Protein AF-A0A4R0P440-F1 (afdb_monomer)

Structure (mmCIF, N/CA/C/O backbone):
data_AF-A0A4R0P440-F1
#
_entry.id   AF-A0A4R0P440-F1
#
loop_
_atom_site.group_PDB
_atom_site.id
_atom_site.type_symbol
_atom_site.label_atom_id
_atom_site.label_alt_id
_atom_site.label_comp_id
_atom_site.label_asym_id
_atom_site.label_entity_id
_atom_site.label_seq_id
_atom_site.pdbx_PDB_ins_code
_atom_site.Cartn_x
_atom_site.Cartn_y
_atom_site.Cartn_z
_atom_site.occupancy
_atom_site.B_iso_or_equiv
_atom_site.auth_seq_id
_atom_site.auth_comp_id
_atom_site.auth_asym_id
_atom_site.auth_atom_id
_atom_site.pdbx_PDB_model_num
ATOM 1 N N . MET A 1 1 ? 21.052 -2.019 -31.852 1.00 59.22 1 MET A N 1
ATOM 2 C CA . MET A 1 1 ? 21.031 -0.857 -30.933 1.00 59.22 1 MET A CA 1
ATOM 3 C C . MET A 1 1 ? 19.612 -0.456 -30.528 1.00 59.22 1 MET A C 1
ATOM 5 O O . MET A 1 1 ? 19.375 -0.381 -29.334 1.00 59.22 1 MET A O 1
ATOM 9 N N . HIS A 1 2 ? 18.650 -0.302 -31.449 1.00 59.94 2 HIS A N 1
ATOM 10 C CA . HIS A 1 2 ? 17.289 0.167 -31.112 1.00 59.94 2 HIS A CA 1
ATOM 11 C C . HIS A 1 2 ? 16.453 -0.706 -30.157 1.00 59.94 2 HIS A C 1
ATOM 13 O O . HIS A 1 2 ? 15.718 -0.164 -29.336 1.00 59.94 2 HIS A O 1
ATOM 19 N N . GLU A 1 3 ? 16.561 -2.039 -30.186 1.00 63.12 3 GLU A N 1
ATOM 20 C CA . GLU A 1 3 ? 15.784 -2.883 -29.253 1.00 63.12 3 GLU A CA 1
ATOM 21 C C . GLU A 1 3 ? 16.140 -2.648 -27.777 1.00 63.12 3 GLU A C 1
ATOM 23 O O . GLU A 1 3 ? 15.287 -2.785 -26.899 1.00 63.12 3 GLU A O 1
ATOM 28 N N . SER A 1 4 ? 17.390 -2.274 -27.491 1.00 72.50 4 SER A N 1
ATOM 29 C CA . SER A 1 4 ? 17.843 -1.983 -26.128 1.00 72.50 4 SER A CA 1
ATOM 30 C C . SER A 1 4 ? 17.217 -0.699 -25.583 1.00 72.50 4 SER A C 1
ATOM 32 O O . SER A 1 4 ? 16.908 -0.618 -24.397 1.00 72.50 4 SER A O 1
ATOM 34 N N . GLU A 1 5 ? 17.022 0.305 -26.435 1.00 76.25 5 GLU A N 1
ATOM 35 C CA . GLU A 1 5 ? 16.460 1.603 -26.048 1.00 76.25 5 GLU A CA 1
ATOM 36 C C . GLU A 1 5 ? 14.963 1.482 -25.745 1.00 76.25 5 GLU A C 1
ATOM 38 O O . GLU A 1 5 ? 14.482 2.025 -24.750 1.00 76.25 5 GLU A O 1
ATOM 43 N N . ILE A 1 6 ? 14.242 0.686 -26.542 1.00 79.06 6 ILE A N 1
ATOM 44 C CA . ILE A 1 6 ? 12.818 0.394 -26.333 1.00 79.06 6 ILE A CA 1
ATOM 45 C C . ILE A 1 6 ? 12.612 -0.379 -25.025 1.00 79.06 6 ILE A C 1
ATOM 47 O O . ILE A 1 6 ? 11.752 -0.012 -24.223 1.00 79.06 6 ILE A O 1
ATOM 51 N N . LYS A 1 7 ? 13.436 -1.405 -24.764 1.00 79.50 7 LYS A N 1
ATOM 5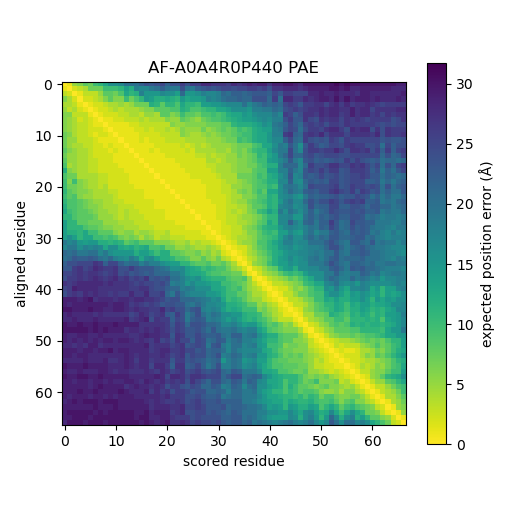2 C CA . LYS A 1 7 ? 13.379 -2.174 -23.510 1.00 79.50 7 LYS A CA 1
ATOM 53 C C . LYS A 1 7 ? 13.657 -1.296 -22.292 1.00 79.50 7 LYS A C 1
ATOM 55 O O . LYS A 1 7 ? 12.915 -1.372 -21.319 1.00 79.50 7 LYS A O 1
ATOM 60 N N . ASN A 1 8 ? 14.662 -0.422 -22.356 1.00 83.12 8 ASN A N 1
ATOM 61 C CA . ASN A 1 8 ? 14.984 0.489 -21.256 1.00 83.12 8 ASN A CA 1
ATOM 62 C C . ASN A 1 8 ? 13.867 1.506 -20.992 1.00 83.12 8 ASN A C 1
ATOM 64 O O . ASN A 1 8 ? 13.553 1.786 -19.835 1.00 83.12 8 ASN A O 1
ATOM 68 N N . LYS A 1 9 ? 13.231 2.024 -22.049 1.00 85.31 9 LYS A N 1
ATOM 69 C CA . LYS A 1 9 ? 12.094 2.940 -21.921 1.00 85.31 9 LYS A CA 1
ATOM 70 C C . LYS A 1 9 ? 10.892 2.256 -21.264 1.00 85.31 9 LYS A C 1
ATOM 72 O O . LYS A 1 9 ? 10.358 2.792 -20.299 1.00 85.31 9 LYS A O 1
ATOM 77 N N . ALA A 1 10 ? 10.543 1.051 -21.713 1.00 85.56 10 ALA A N 1
ATOM 78 C CA . ALA A 1 10 ? 9.454 0.266 -21.129 1.00 85.56 10 ALA A CA 1
ATOM 79 C C . ALA A 1 10 ? 9.709 -0.082 -19.652 1.00 85.56 10 ALA A C 1
ATOM 81 O O . ALA A 1 10 ? 8.796 -0.061 -18.831 1.00 85.56 10 ALA A O 1
ATOM 82 N N . LEU A 1 11 ? 10.962 -0.369 -19.289 1.00 90.25 11 LEU A N 1
ATOM 83 C CA . LEU A 1 11 ? 11.340 -0.696 -17.914 1.00 90.25 11 LEU A CA 1
ATOM 84 C C . LEU A 1 11 ? 11.263 0.529 -16.992 1.00 90.25 11 LEU A C 1
ATOM 86 O O . LEU A 1 11 ? 10.847 0.412 -15.840 1.00 90.25 11 LEU A O 1
ATOM 90 N N . LYS A 1 12 ? 11.613 1.710 -17.513 1.00 91.00 12 LYS A N 1
ATOM 91 C CA . LYS A 1 12 ? 11.460 2.982 -16.803 1.00 91.00 12 LYS A CA 1
ATOM 92 C C . LYS A 1 12 ? 9.986 3.321 -16.575 1.00 91.00 12 LYS A C 1
ATOM 94 O O . LYS A 1 12 ? 9.611 3.627 -15.450 1.00 91.00 12 LYS A O 1
ATOM 99 N N . GLU A 1 13 ? 9.162 3.197 -17.610 1.00 90.44 13 GLU A N 1
ATOM 100 C CA . GLU A 1 13 ? 7.721 3.461 -17.541 1.00 90.44 13 GLU A CA 1
ATOM 101 C C . GLU A 1 13 ? 7.018 2.503 -16.572 1.00 90.44 13 GLU A C 1
ATOM 103 O O . GLU A 1 13 ? 6.254 2.932 -15.711 1.00 90.44 13 GLU A O 1
ATOM 108 N N . LYS A 1 14 ? 7.366 1.211 -16.615 1.00 90.88 14 LYS A N 1
ATOM 109 C CA . LYS A 1 14 ? 6.896 0.227 -15.633 1.00 90.88 14 LYS A CA 1
ATOM 110 C C . LYS A 1 14 ? 7.234 0.652 -14.199 1.00 90.88 14 LYS A C 1
ATOM 112 O O . LYS A 1 14 ? 6.372 0.585 -13.329 1.00 90.88 14 LYS A O 1
ATOM 117 N N . LYS A 1 15 ? 8.469 1.095 -13.953 1.00 90.81 15 LYS A N 1
ATOM 118 C CA . LYS A 1 15 ? 8.921 1.512 -12.618 1.00 90.81 15 LYS A CA 1
ATOM 119 C C . LYS A 1 15 ? 8.193 2.768 -12.126 1.00 90.81 15 LYS A C 1
ATOM 121 O O . LYS A 1 15 ? 7.860 2.854 -10.948 1.00 90.81 15 LYS A O 1
ATOM 126 N N . GLU A 1 16 ? 7.931 3.723 -13.016 1.00 92.19 16 GLU A N 1
ATOM 127 C CA . GLU A 1 16 ? 7.153 4.927 -12.698 1.00 92.19 16 GLU A CA 1
ATOM 128 C C . GLU A 1 16 ? 5.697 4.579 -12.354 1.00 92.19 16 GLU A C 1
ATOM 130 O O . GLU A 1 16 ? 5.165 5.080 -11.364 1.00 92.19 16 GLU A O 1
ATOM 135 N N . LEU A 1 17 ? 5.075 3.659 -13.096 1.00 91.94 17 LEU A N 1
ATOM 136 C CA . LEU A 1 17 ? 3.726 3.171 -12.794 1.00 91.94 17 LEU A CA 1
ATOM 137 C C . LEU A 1 17 ? 3.668 2.414 -11.461 1.00 91.94 17 LEU A C 1
ATOM 139 O O . LEU A 1 17 ? 2.767 2.652 -10.659 1.00 91.94 17 LEU A O 1
ATOM 143 N N . GLU A 1 18 ? 4.640 1.541 -11.187 1.00 90.06 18 GLU A N 1
ATOM 144 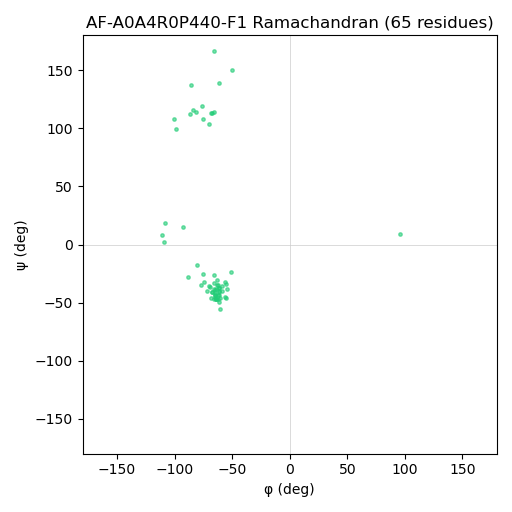C CA . GLU A 1 18 ? 4.753 0.851 -9.894 1.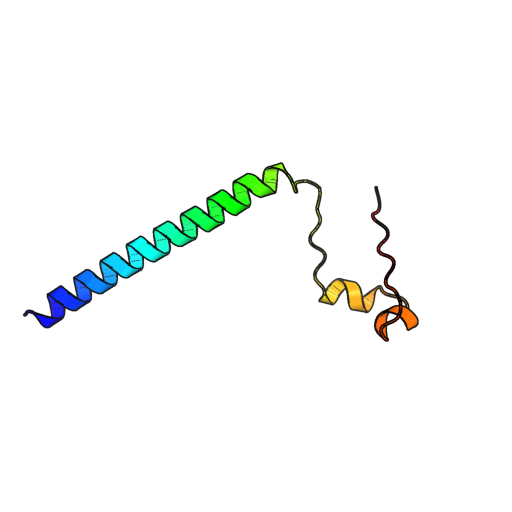00 90.06 18 GLU A CA 1
ATOM 145 C C . GLU A 1 18 ? 4.886 1.851 -8.736 1.00 90.06 18 GLU A C 1
ATOM 147 O O . GLU A 1 18 ? 4.254 1.681 -7.692 1.00 90.06 18 GLU A O 1
ATOM 152 N N . GLN A 1 19 ? 5.653 2.929 -8.925 1.00 93.06 19 GLN A N 1
ATOM 153 C CA . GLN A 1 19 ? 5.786 3.991 -7.931 1.00 93.06 19 GLN A CA 1
ATOM 154 C C . GLN A 1 19 ? 4.457 4.723 -7.693 1.00 93.06 19 GLN A C 1
ATOM 156 O O . GLN A 1 19 ? 4.056 4.875 -6.540 1.00 93.06 19 GLN A O 1
ATOM 161 N N . GLN A 1 20 ? 3.746 5.112 -8.755 1.00 90.88 20 GLN A N 1
ATOM 162 C CA . GLN A 1 20 ? 2.445 5.786 -8.649 1.00 90.88 20 GLN A CA 1
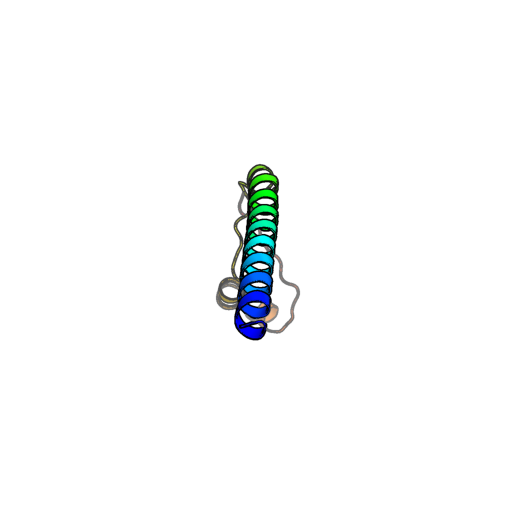ATOM 163 C C . GLN A 1 20 ? 1.391 4.912 -7.956 1.00 90.88 20 GLN A C 1
ATOM 165 O O . GLN A 1 20 ? 0.621 5.400 -7.128 1.00 90.88 20 GLN A O 1
ATOM 170 N N . ILE A 1 21 ? 1.370 3.609 -8.254 1.00 89.38 21 ILE A N 1
ATOM 171 C CA . ILE A 1 21 ? 0.459 2.653 -7.610 1.00 89.38 21 ILE A CA 1
ATOM 172 C C . ILE A 1 21 ? 0.769 2.540 -6.116 1.00 89.38 21 ILE A C 1
ATOM 174 O O . ILE A 1 21 ? -0.141 2.629 -5.292 1.00 89.38 21 ILE A O 1
ATOM 178 N N . ASN A 1 22 ? 2.044 2.387 -5.753 1.00 87.31 22 ASN A N 1
ATOM 179 C CA . ASN A 1 22 ? 2.447 2.301 -4.350 1.00 87.31 22 ASN A CA 1
ATOM 180 C C . ASN A 1 22 ? 2.101 3.581 -3.577 1.00 87.31 22 ASN A C 1
ATOM 182 O O . ASN A 1 22 ? 1.665 3.517 -2.426 1.00 87.31 22 ASN A O 1
ATOM 186 N N . GLU A 1 23 ? 2.246 4.741 -4.211 1.00 91.25 23 GLU A N 1
ATOM 187 C CA . GLU A 1 23 ? 1.892 6.030 -3.623 1.00 91.25 23 GLU A CA 1
ATOM 188 C C . GLU A 1 23 ? 0.373 6.165 -3.423 1.00 91.25 23 GLU A C 1
ATOM 190 O O . GLU A 1 23 ? -0.076 6.587 -2.357 1.00 91.25 23 GLU A O 1
ATOM 195 N N . LEU A 1 24 ? -0.436 5.712 -4.388 1.00 88.19 24 LEU A N 1
ATOM 196 C CA . LEU A 1 24 ? -1.896 5.641 -4.258 1.00 88.19 24 LEU A CA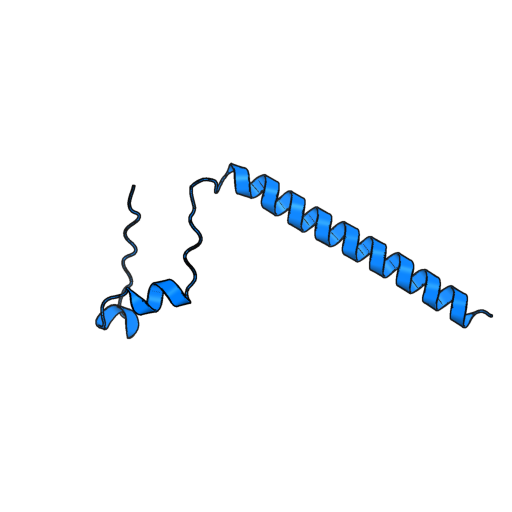 1
ATOM 197 C C . LEU A 1 24 ? -2.336 4.733 -3.104 1.00 88.19 24 LEU A C 1
ATOM 199 O O . LEU A 1 24 ? -3.185 5.138 -2.308 1.00 88.19 24 LEU A O 1
ATOM 203 N N . ILE A 1 25 ? -1.748 3.538 -2.989 1.00 84.00 25 ILE A N 1
ATOM 204 C CA . ILE A 1 25 ? -2.038 2.595 -1.899 1.00 84.00 25 ILE A CA 1
ATOM 205 C C . ILE A 1 25 ? -1.668 3.225 -0.556 1.00 84.00 25 ILE A C 1
ATOM 207 O O . ILE A 1 25 ? -2.503 3.285 0.343 1.00 84.00 25 ILE A O 1
ATOM 211 N N . THR A 1 26 ? -0.460 3.775 -0.439 1.00 85.50 26 THR A N 1
ATOM 212 C CA . THR A 1 26 ? 0.026 4.389 0.805 1.00 85.50 26 THR A CA 1
ATOM 213 C C . THR A 1 26 ? -0.840 5.578 1.225 1.00 85.50 26 THR A C 1
ATOM 215 O O . THR A 1 26 ? -1.165 5.736 2.405 1.00 85.50 26 THR A O 1
ATOM 218 N N . ASN A 1 27 ? -1.261 6.412 0.272 1.00 85.50 27 ASN A N 1
ATOM 219 C CA . ASN A 1 27 ? -2.145 7.545 0.533 1.00 85.50 27 ASN A CA 1
ATOM 220 C C . ASN A 1 27 ? -3.544 7.090 0.957 1.00 85.50 27 ASN A C 1
ATOM 222 O O . ASN A 1 27 ? -4.124 7.666 1.883 1.00 85.50 27 ASN A O 1
ATOM 226 N N . TYR A 1 28 ? -4.074 6.046 0.316 1.00 83.25 28 TYR A N 1
ATOM 227 C CA . TYR A 1 28 ? -5.335 5.428 0.708 1.00 83.25 28 TYR A CA 1
ATOM 228 C C . TYR A 1 28 ? -5.234 4.888 2.137 1.00 83.25 28 TYR A C 1
ATOM 230 O O . TYR A 1 28 ? -5.995 5.314 3.005 1.00 83.25 28 TYR A O 1
ATOM 238 N N . GLU A 1 29 ? -4.250 4.037 2.422 1.00 81.19 29 GLU A N 1
ATOM 239 C CA . GLU A 1 29 ? -4.022 3.483 3.754 1.00 81.19 29 GLU A CA 1
ATOM 240 C C . GLU A 1 29 ? -3.843 4.579 4.797 1.00 81.19 29 GLU A C 1
ATOM 242 O O . GLU A 1 29 ? -4.480 4.525 5.836 1.00 81.19 29 GLU A O 1
ATOM 247 N N . THR A 1 30 ? -3.060 5.621 4.526 1.00 81.75 30 THR A N 1
ATOM 248 C CA . THR A 1 30 ? -2.840 6.720 5.478 1.00 81.75 30 THR A CA 1
ATOM 249 C C . THR A 1 30 ? -4.121 7.503 5.761 1.00 81.75 30 THR A C 1
ATOM 251 O O . THR A 1 30 ? -4.414 7.823 6.918 1.00 81.75 30 THR A O 1
ATOM 254 N N . ARG A 1 31 ? -4.909 7.803 4.720 1.00 80.50 31 ARG A N 1
ATOM 255 C CA . ARG A 1 31 ? -6.195 8.499 4.855 1.00 80.50 31 ARG A CA 1
ATOM 256 C C . ARG A 1 31 ? -7.167 7.674 5.682 1.00 80.50 31 ARG A C 1
ATOM 258 O O . ARG A 1 31 ? -7.795 8.192 6.600 1.00 80.50 31 ARG A O 1
ATOM 265 N N . TRP A 1 32 ? -7.266 6.389 5.380 1.00 73.06 32 TRP A N 1
ATOM 266 C CA . TRP A 1 32 ? -8.204 5.496 6.034 1.00 73.06 32 TRP A CA 1
ATOM 267 C C . TRP A 1 32 ? -7.725 5.084 7.426 1.00 73.06 32 TRP A C 1
ATOM 269 O O . TRP A 1 32 ? -8.527 5.062 8.346 1.00 73.06 32 TRP A O 1
ATOM 279 N N . ARG A 1 33 ? -6.430 4.906 7.671 1.00 68.44 33 ARG A N 1
ATOM 280 C CA . ARG A 1 33 ? -5.884 4.581 8.997 1.00 68.44 33 ARG A CA 1
ATOM 281 C C . ARG A 1 33 ? -6.295 5.594 10.065 1.00 68.44 33 ARG A C 1
ATOM 283 O O . ARG A 1 33 ? -6.571 5.191 11.185 1.00 68.44 33 ARG A O 1
ATOM 290 N N . LYS A 1 34 ? -6.433 6.882 9.720 1.00 67.81 34 LYS A N 1
ATOM 291 C CA . LYS A 1 34 ? -6.988 7.902 10.633 1.00 67.81 34 LYS A CA 1
ATOM 292 C C . LYS A 1 34 ? -8.466 7.677 10.977 1.00 67.81 34 LYS A C 1
ATOM 294 O O . LYS A 1 34 ? -8.879 7.998 12.084 1.00 67.81 34 LYS A O 1
ATOM 299 N N . HIS A 1 35 ? -9.249 7.134 10.048 1.00 65.38 35 HIS A N 1
ATOM 300 C CA . HIS A 1 35 ? -10.677 6.846 10.222 1.00 65.38 35 HIS A CA 1
ATOM 301 C C . HIS A 1 35 ? -10.952 5.456 10.822 1.00 65.38 35 HIS A C 1
ATOM 303 O O . HIS A 1 35 ? -11.954 5.280 11.505 1.00 65.38 35 HIS A O 1
ATOM 309 N N . TRP A 1 36 ? -10.060 4.485 10.605 1.00 62.97 36 TRP A N 1
ATOM 310 C CA . TRP A 1 36 ? -10.213 3.081 11.007 1.00 62.97 36 TRP A CA 1
ATOM 311 C C . TRP A 1 36 ? -9.287 2.680 12.171 1.00 62.97 36 TRP A C 1
ATOM 313 O O . TRP A 1 36 ? -9.080 1.492 12.390 1.00 62.97 36 TRP A O 1
ATOM 323 N N . LEU A 1 37 ? -8.746 3.635 12.944 1.00 58.22 37 LEU A N 1
ATOM 324 C CA . LEU A 1 37 ? -7.867 3.384 14.107 1.00 58.22 37 LEU A CA 1
ATOM 325 C C . LEU A 1 37 ? -8.438 2.365 15.118 1.00 58.22 37 LEU A C 1
ATOM 327 O O . LEU A 1 37 ? -7.665 1.713 15.810 1.00 58.22 37 LEU A O 1
ATOM 331 N N . ASN A 1 38 ? -9.764 2.185 15.147 1.00 58.31 38 ASN A N 1
ATOM 332 C CA . ASN A 1 38 ? -10.459 1.230 16.016 1.00 58.31 38 ASN A CA 1
ATOM 333 C C . ASN A 1 38 ? -11.098 0.045 15.277 1.00 58.31 38 ASN A C 1
ATOM 335 O O . ASN A 1 38 ? -11.848 -0.719 15.881 1.00 58.31 38 ASN A O 1
ATOM 339 N N . VAL A 1 39 ? -10.844 -0.129 13.980 1.00 58.75 39 VAL A N 1
ATOM 340 C CA . VAL A 1 39 ? -11.398 -1.269 13.247 1.00 58.75 39 VAL A CA 1
ATOM 341 C C . VAL A 1 39 ? -10.352 -2.357 13.141 1.00 58.75 39 VAL A C 1
ATOM 343 O O . VAL A 1 39 ? -9.454 -2.336 12.302 1.00 58.75 39 VAL A O 1
ATOM 346 N N . SER A 1 40 ? -10.496 -3.326 14.037 1.00 56.31 40 SER A N 1
ATOM 347 C CA . SER A 1 40 ? -9.764 -4.580 13.975 1.00 56.31 40 SER A CA 1
ATOM 348 C C . SER A 1 40 ? -10.257 -5.376 12.766 1.00 56.31 40 SER A C 1
ATOM 350 O O . SER A 1 40 ? -11.414 -5.797 12.711 1.00 56.31 40 SER A O 1
ATOM 352 N N . LEU A 1 41 ? -9.389 -5.557 11.769 1.00 57.94 41 LEU A N 1
ATOM 353 C CA . LEU A 1 41 ? -9.645 -6.472 10.662 1.00 57.94 41 LEU A CA 1
ATOM 354 C C . LEU A 1 41 ? -9.568 -7.902 11.202 1.00 57.94 41 LEU A C 1
ATOM 356 O O . LEU A 1 41 ? -8.481 -8.423 11.445 1.00 57.94 41 LEU A O 1
ATOM 360 N N . ILE A 1 42 ? -10.722 -8.539 11.393 1.00 59.97 42 ILE A N 1
ATOM 361 C CA . ILE A 1 42 ? -10.783 -9.945 11.796 1.00 59.97 42 ILE A CA 1
ATOM 362 C C . ILE A 1 42 ? -10.658 -10.804 10.527 1.00 59.97 42 ILE A C 1
ATOM 364 O O . ILE A 1 42 ? -11.541 -10.743 9.666 1.00 59.97 42 ILE A O 1
ATOM 368 N N . PRO A 1 43 ? -9.589 -11.607 10.369 1.00 56.28 43 PRO A N 1
ATOM 369 C CA . PRO A 1 43 ? -9.455 -12.486 9.215 1.00 56.28 43 PRO A CA 1
ATOM 370 C C . PRO A 1 43 ? -10.602 -13.504 9.180 1.00 56.28 43 PRO A C 1
ATOM 372 O O . PRO A 1 43 ? -10.970 -14.085 10.201 1.00 56.28 43 PRO A O 1
ATOM 375 N N . ILE A 1 44 ? -11.149 -13.763 7.987 1.00 57.41 44 ILE A N 1
ATOM 376 C CA . ILE A 1 44 ? -12.301 -14.667 7.782 1.00 57.41 44 ILE A CA 1
ATOM 377 C C . ILE A 1 44 ? -12.026 -16.078 8.333 1.00 57.41 44 ILE A C 1
ATOM 379 O O . ILE A 1 44 ? -12.933 -16.748 8.828 1.00 57.41 44 ILE A O 1
ATOM 383 N N . SER A 1 45 ? -10.768 -16.525 8.294 1.00 58.84 45 SER A N 1
ATOM 384 C CA . SER A 1 45 ? -10.325 -17.788 8.897 1.00 58.84 45 SER A CA 1
ATOM 385 C C . SER A 1 45 ? -10.490 -17.820 10.421 1.00 58.84 45 SER A C 1
ATOM 387 O O . SER A 1 45 ? -10.831 -18.865 10.967 1.00 58.84 45 SER A O 1
ATOM 389 N N . GLY A 1 46 ? -10.309 -16.684 11.100 1.00 59.56 46 GLY A N 1
ATOM 390 C CA . GLY A 1 46 ? -10.506 -16.539 12.543 1.00 59.56 46 GLY A CA 1
ATOM 391 C C . GLY A 1 46 ? -11.978 -16.478 12.958 1.00 59.56 46 GLY A C 1
ATOM 392 O O . GLY A 1 46 ? -12.312 -16.884 14.067 1.00 59.56 46 GLY A O 1
ATOM 393 N N . LEU A 1 47 ? -12.872 -16.041 12.06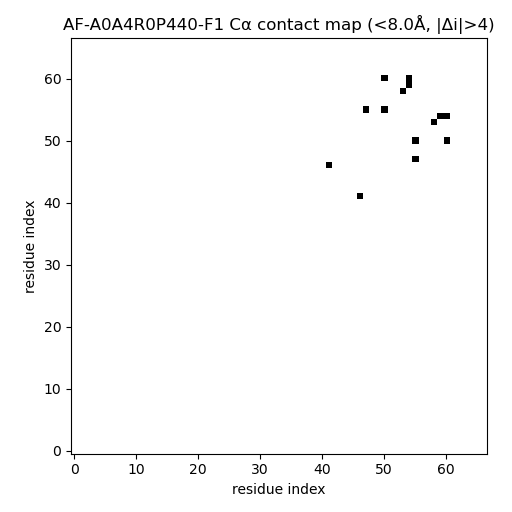2 1.00 62.59 47 LEU A N 1
ATOM 394 C CA . LEU A 1 47 ? -14.317 -16.058 12.312 1.00 62.59 47 LEU A CA 1
ATOM 395 C C . LEU A 1 47 ? -14.850 -17.493 12.358 1.00 62.59 47 LEU A C 1
ATOM 397 O O . LEU A 1 47 ? -15.561 -17.853 13.286 1.00 62.59 47 LEU A O 1
ATOM 401 N N . LYS A 1 48 ? -14.468 -18.351 11.404 1.00 57.75 48 LYS A N 1
ATOM 402 C CA . LYS A 1 48 ? -15.042 -19.704 11.292 1.00 57.75 48 LYS A CA 1
ATOM 403 C C . LYS A 1 48 ? -14.856 -20.569 12.541 1.00 57.75 48 LYS A C 1
ATOM 405 O O . LYS A 1 48 ? -15.770 -21.310 12.873 1.00 57.75 48 LYS A O 1
ATOM 410 N N . ASN A 1 49 ? -13.727 -20.453 13.239 1.00 58.59 49 ASN A N 1
ATOM 411 C CA . ASN A 1 49 ? -13.419 -21.311 14.390 1.00 58.59 49 ASN A CA 1
ATOM 412 C C . ASN A 1 49 ? -14.099 -20.871 15.698 1.00 58.59 49 ASN A C 1
ATOM 414 O O . ASN A 1 49 ? -14.209 -21.682 16.611 1.00 58.59 49 ASN A O 1
ATOM 418 N N . ASN A 1 50 ? -14.572 -19.622 15.780 1.00 60.81 50 ASN A N 1
ATOM 419 C CA . ASN A 1 50 ? -15.210 -19.061 16.980 1.00 60.81 50 ASN A CA 1
ATOM 420 C C . ASN A 1 50 ? -16.724 -18.851 16.820 1.00 60.81 50 ASN A C 1
ATOM 422 O O . ASN A 1 50 ? -17.375 -18.345 17.732 1.00 60.81 50 ASN A O 1
ATOM 426 N N . LEU A 1 51 ? -17.291 -19.220 15.669 1.00 65.31 51 LEU A N 1
ATOM 427 C CA . LEU A 1 51 ? -18.730 -19.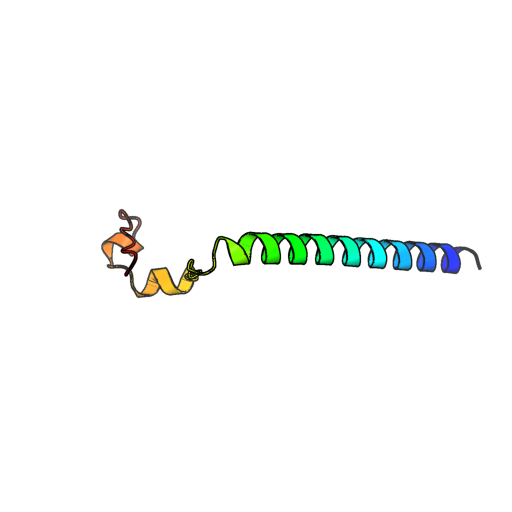152 15.436 1.00 65.31 51 LEU A CA 1
ATOM 428 C C . LEU A 1 51 ? -19.410 -20.430 15.950 1.00 65.31 51 LEU A C 1
ATOM 430 O O . LEU A 1 51 ? -18.910 -21.526 15.689 1.00 65.31 51 LEU A O 1
ATOM 434 N N . PRO A 1 52 ? -20.562 -20.325 16.628 1.00 70.38 52 PRO A N 1
ATOM 435 C CA . PRO A 1 52 ? -21.441 -21.457 16.903 1.00 70.38 52 PRO A CA 1
ATOM 436 C C . PRO A 1 52 ? -21.764 -22.291 15.645 1.00 70.38 52 PRO A C 1
ATOM 438 O O . PRO A 1 52 ? -21.775 -21.782 14.520 1.00 70.38 52 PRO A O 1
ATOM 441 N N . TYR A 1 53 ? -21.996 -23.596 15.828 1.00 69.38 53 TYR A N 1
ATOM 442 C CA . TYR A 1 53 ? -22.133 -24.585 14.742 1.00 69.38 53 TYR A CA 1
ATOM 443 C C . TYR A 1 53 ? -23.204 -24.218 13.697 1.00 69.38 53 TYR A C 1
ATOM 445 O O . TYR A 1 53 ? -23.009 -24.397 12.495 1.00 69.38 53 TYR A O 1
ATOM 453 N N . ASP A 1 54 ? -24.321 -23.660 14.146 1.00 73.75 54 ASP A N 1
ATOM 454 C CA . ASP A 1 54 ? -25.427 -23.155 13.332 1.00 73.75 54 ASP A CA 1
ATOM 455 C C . ASP A 1 54 ? -25.019 -21.968 12.440 1.00 73.75 54 ASP A C 1
ATOM 457 O O . ASP A 1 54 ? -25.405 -21.902 11.271 1.00 73.75 54 ASP A O 1
ATOM 461 N N . GLN A 1 55 ? -24.166 -21.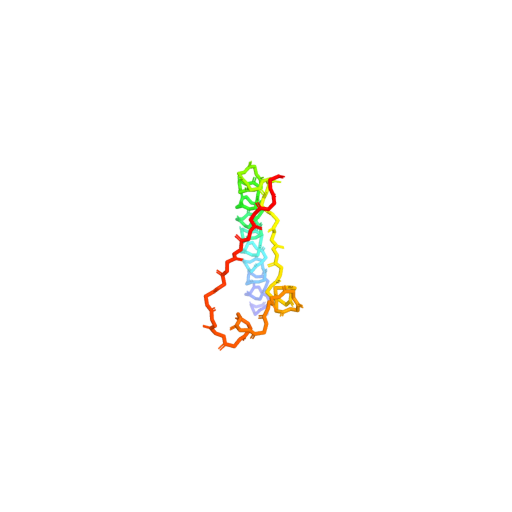072 12.939 1.00 69.31 55 GLN A N 1
ATOM 462 C CA . GLN A 1 55 ? -23.639 -19.936 12.177 1.00 69.31 55 GLN A CA 1
ATOM 463 C C . GLN A 1 55 ? -22.572 -20.363 11.157 1.00 69.31 55 GLN A C 1
ATOM 465 O O . GLN A 1 55 ? -22.510 -19.812 10.057 1.00 69.31 55 GLN A O 1
ATOM 470 N N . GLN A 1 56 ? -21.782 -21.402 11.453 1.00 68.31 56 GLN A N 1
ATOM 471 C CA . GLN A 1 56 ? -20.833 -21.978 10.488 1.00 68.31 56 GLN A CA 1
ATOM 472 C C . GLN A 1 56 ? -21.527 -22.644 9.285 1.00 68.31 56 GLN A C 1
ATOM 474 O O . GLN A 1 56 ? -20.940 -22.739 8.206 1.00 68.31 56 GLN A O 1
ATOM 479 N N . LYS A 1 57 ? -22.772 -23.108 9.453 1.00 70.94 57 LYS A N 1
ATOM 480 C CA . LYS A 1 57 ? -23.565 -23.805 8.423 1.00 70.94 57 LYS A CA 1
ATOM 481 C C . LYS A 1 57 ? -24.462 -22.878 7.590 1.00 70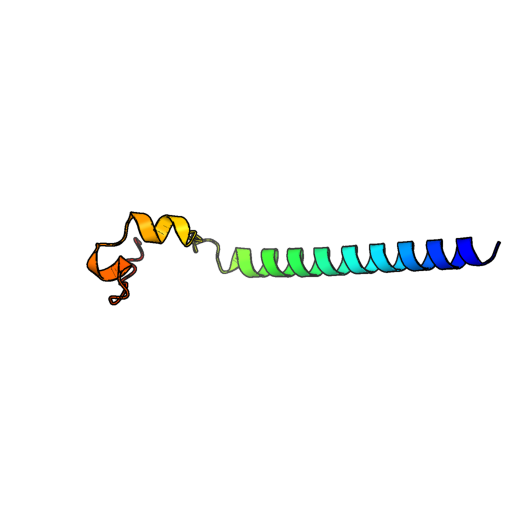.94 57 LYS A C 1
ATOM 483 O O . LYS A 1 57 ? -25.335 -23.363 6.877 1.00 70.94 57 LYS A O 1
ATOM 488 N N . GLY A 1 58 ? -24.223 -21.565 7.637 1.00 64.88 58 GLY A N 1
ATOM 489 C CA . GLY A 1 58 ? -24.974 -20.567 6.864 1.00 64.88 58 GLY A CA 1
ATOM 490 C C . GLY A 1 58 ? -26.125 -19.909 7.629 1.00 64.88 58 GLY A C 1
ATOM 491 O O . GLY A 1 58 ? -26.911 -19.177 7.029 1.00 64.88 58 GLY A O 1
ATOM 492 N N . GLY A 1 59 ? -26.228 -20.144 8.941 1.00 67.88 59 GLY A N 1
ATOM 493 C CA . GLY A 1 59 ? -27.110 -19.391 9.828 1.00 67.88 59 GLY A CA 1
ATOM 494 C C . GLY A 1 59 ? -26.695 -17.922 9.969 1.00 67.88 59 GLY A C 1
ATOM 495 O O . GLY A 1 59 ? -25.600 -17.509 9.584 1.00 67.88 59 GLY A O 1
ATOM 496 N N . ARG A 1 60 ? -27.586 -17.100 10.532 1.00 69.31 60 ARG A N 1
ATOM 497 C CA . ARG A 1 60 ? -27.364 -15.657 10.697 1.00 69.31 60 ARG A CA 1
ATOM 498 C C . ARG A 1 60 ? -26.211 -15.400 11.676 1.00 69.31 60 ARG A C 1
ATOM 500 O O . ARG A 1 60 ? -26.343 -15.668 12.865 1.00 69.31 60 ARG A O 1
ATOM 507 N N . ILE A 1 61 ? -25.110 -14.840 11.181 1.00 63.16 61 ILE A N 1
ATOM 508 C CA . ILE A 1 61 ? -23.954 -14.456 11.999 1.00 63.16 61 ILE A CA 1
ATOM 509 C C . ILE A 1 61 ? -24.281 -13.158 12.756 1.00 63.16 61 ILE A C 1
ATOM 511 O O . ILE A 1 61 ? -24.548 -12.129 12.133 1.00 63.16 61 ILE A O 1
ATOM 515 N N . GLN A 1 62 ? -24.260 -13.195 14.092 1.00 59.22 62 GLN A N 1
ATOM 516 C CA . GLN A 1 62 ? -24.286 -11.997 14.942 1.00 59.22 62 GLN A CA 1
ATOM 517 C C . GLN A 1 62 ? -22.863 -11.698 15.416 1.00 59.22 62 GLN A C 1
ATOM 519 O O . GLN A 1 62 ? -22.310 -12.424 16.238 1.00 59.22 62 GLN A O 1
ATOM 524 N N . LEU A 1 63 ? -22.259 -10.641 14.871 1.00 60.72 63 LEU A N 1
ATOM 525 C CA . LEU A 1 63 ? -20.957 -10.154 15.316 1.00 60.72 63 LEU A CA 1
ATOM 526 C C . LEU A 1 63 ? -21.177 -9.183 16.476 1.00 60.72 63 LEU A C 1
ATOM 528 O O . LEU A 1 63 ? -21.726 -8.099 16.282 1.00 60.72 63 LEU A O 1
ATOM 532 N N . PHE A 1 64 ? -20.757 -9.572 17.677 1.00 55.72 64 PHE A N 1
ATOM 533 C CA . PHE A 1 64 ? -20.714 -8.668 18.820 1.00 55.72 64 PHE A CA 1
ATOM 534 C C . PHE A 1 64 ? -19.432 -7.840 18.726 1.00 55.72 64 PHE A C 1
ATOM 536 O O . PHE A 1 64 ? -18.327 -8.379 18.785 1.00 55.72 64 PHE A O 1
ATOM 543 N N . LEU A 1 65 ? -19.574 -6.530 18.530 1.00 44.19 65 LEU A N 1
ATOM 544 C CA . LEU A 1 65 ? -18.463 -5.603 18.711 1.00 44.19 65 LEU A CA 1
ATOM 545 C C . LEU A 1 65 ? -18.271 -5.434 20.220 1.00 44.19 65 LEU A C 1
ATOM 547 O O . LEU A 1 65 ? -19.112 -4.825 20.878 1.00 44.19 65 LEU A O 1
ATOM 551 N N . ASN A 1 66 ? -17.196 -6.001 20.767 1.00 45.06 66 ASN A N 1
ATOM 552 C CA . ASN A 1 66 ? -16.779 -5.674 22.127 1.00 45.06 66 ASN A CA 1
ATOM 553 C C . ASN A 1 66 ? -16.302 -4.215 22.121 1.00 45.06 66 ASN A C 1
ATOM 555 O O . ASN A 1 66 ? -15.324 -3.898 21.442 1.00 45.06 66 ASN A O 1
ATOM 559 N N . THR A 1 67 ? -17.047 -3.348 22.808 1.00 38.94 67 THR A N 1
ATOM 560 C CA . THR A 1 67 ? -16.686 -1.949 23.091 1.00 38.94 67 THR A CA 1
ATOM 561 C C . THR A 1 67 ? -15.520 -1.855 24.055 1.00 38.94 67 THR A C 1
ATOM 563 O O . THR A 1 67 ? -15.545 -2.629 25.040 1.00 38.94 67 THR A O 1
#

Secondary structure (DSSP, 8-state):
-HHHHHHHHHHHHHHHHHHHHHHHHHHHHHHHHHH-TT-----HHHHHHHS-HHHHTT---------

Mean predicted aligned error: 15.19 Å

Organism: NCBI:txid2530455

pLDDT: mean 71.77, std 13.82, range [38.94, 93.06]

Foldseek 3Di:
DVVVVVVVVVVVVVVVVVVVVVVVVVVVCVVCCVVCVPPDDDPPVNVLVPDDPCVNVVPDDDDDDDD

Radius of gyration: 22.47 Å; Cα contacts (8 Å, |Δi|>4): 7; chains: 1; bounding box: 48×33×54 Å

Sequence (67 aa):
MHESEIKNKALKEKKELEQQINELITNYETRWRKHWLNVSLIPISGLKNNLPYDQQKGGRIQLFLNT

Solvent-accessible surface area (backbone atoms only — not comparable to full-atom values): 4226 Å² total; per-residue (Å²): 118,69,71,60,56,54,52,52,51,53,52,51,53,51,51,53,51,53,50,53,51,52,50,51,51,52,52,50,51,56,62,43,46,73,75,43,76,84,61,79,84,75,55,71,76,65,48,59,78,75,44,58,73,61,40,65,73,74,40,87,79,81,84,81,79,84,127